Protein AF-A0A151JB30-F1 (afdb_monomer_lite)

Structure (mmCIF, N/CA/C/O backbone):
data_AF-A0A151JB30-F1
#
_entry.id   AF-A0A151JB30-F1
#
loop_
_atom_site.group_PDB
_atom_site.id
_atom_site.type_symbol
_atom_site.label_atom_id
_atom_site.label_alt_id
_atom_site.label_comp_id
_atom_site.label_asym_id
_atom_site.label_entity_id
_atom_site.label_seq_id
_atom_site.pdbx_PDB_ins_code
_atom_site.Cartn_x
_atom_site.Cartn_y
_atom_site.Cartn_z
_atom_site.occupancy
_atom_site.B_iso_or_equiv
_atom_site.auth_seq_id
_atom_site.auth_comp_id
_atom_site.auth_asym_id
_atom_site.auth_atom_id
_atom_site.pdbx_PDB_model_num
ATOM 1 N N . MET A 1 1 ? 7.706 -14.859 -1.452 1.00 80.12 1 MET A N 1
ATOM 2 C CA . MET A 1 1 ? 7.801 -13.878 -0.345 1.00 80.12 1 MET A CA 1
ATOM 3 C C . MET A 1 1 ? 6.397 -13.420 0.014 1.00 80.12 1 MET A C 1
ATOM 5 O 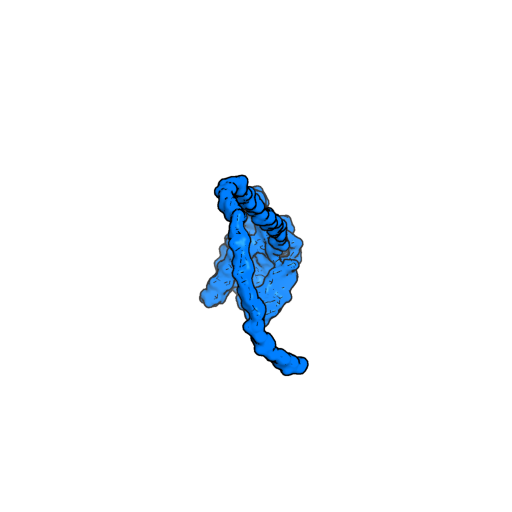O . MET A 1 1 ? 5.517 -13.544 -0.831 1.00 80.12 1 MET A O 1
ATOM 9 N N . GLY A 1 2 ? 6.159 -12.986 1.250 1.00 87.88 2 GLY A N 1
ATOM 10 C CA . GLY A 1 2 ? 4.807 -12.713 1.742 1.00 87.88 2 GLY A CA 1
ATOM 11 C C . GLY A 1 2 ? 4.791 -12.069 3.125 1.00 87.88 2 GLY A C 1
ATOM 12 O O . GLY A 1 2 ? 5.846 -11.711 3.649 1.00 87.88 2 GLY A O 1
ATOM 13 N N . PHE A 1 3 ? 3.601 -11.964 3.707 1.00 91.38 3 PHE A N 1
ATOM 14 C CA . PHE A 1 3 ? 3.345 -11.352 5.008 1.00 91.38 3 PHE A CA 1
ATOM 15 C C . PHE A 1 3 ? 2.872 -12.393 6.020 1.00 91.38 3 PHE A C 1
ATOM 17 O O . PHE A 1 3 ? 2.214 -13.372 5.666 1.00 91.38 3 PHE A O 1
ATOM 24 N N . VAL A 1 4 ? 3.201 -12.170 7.289 1.00 92.00 4 VAL A N 1
ATOM 25 C CA . VAL A 1 4 ? 2.656 -12.935 8.413 1.00 92.00 4 VAL A CA 1
ATOM 26 C C . VAL A 1 4 ? 1.792 -11.984 9.220 1.00 92.00 4 VAL A C 1
ATOM 28 O O . VAL A 1 4 ? 2.267 -10.932 9.641 1.00 92.00 4 VAL A O 1
ATOM 31 N N . LEU A 1 5 ? 0.525 -12.337 9.394 1.00 89.88 5 LEU A N 1
ATOM 32 C CA . LEU A 1 5 ? -0.428 -11.546 10.164 1.00 89.88 5 LEU A CA 1
ATOM 33 C C . LEU A 1 5 ? -0.315 -11.887 11.654 1.00 89.88 5 LEU A C 1
ATOM 35 O O . LEU A 1 5 ? 0.174 -12.958 12.017 1.00 89.88 5 LEU A O 1
ATOM 39 N N . SER A 1 6 ? -0.819 -11.008 12.523 1.00 85.56 6 SER A N 1
ATOM 40 C CA . SER A 1 6 ? -0.842 -11.230 13.980 1.00 85.56 6 SER A CA 1
ATOM 41 C C . SER A 1 6 ? -1.598 -12.501 14.387 1.00 85.56 6 SER A C 1
ATOM 43 O O . SER A 1 6 ? -1.297 -13.103 15.412 1.00 85.56 6 SER A O 1
ATOM 45 N N . THR A 1 7 ? -2.528 -12.962 13.548 1.00 85.00 7 THR A N 1
ATOM 46 C CA . THR A 1 7 ? -3.269 -14.222 13.706 1.00 85.00 7 THR A CA 1
ATOM 47 C C . THR A 1 7 ? -2.432 -15.478 13.438 1.00 85.00 7 THR A C 1
ATOM 49 O O . THR A 1 7 ? -2.922 -16.589 13.616 1.00 85.00 7 THR A O 1
ATOM 52 N N . GLY A 1 8 ? -1.190 -15.335 12.964 1.00 86.50 8 GLY A N 1
ATOM 53 C CA . GLY A 1 8 ? -0.322 -16.441 12.546 1.00 86.50 8 GLY A CA 1
ATOM 54 C C . GLY A 1 8 ? -0.534 -16.899 11.097 1.00 86.50 8 GLY A C 1
ATOM 55 O O . GLY A 1 8 ? 0.225 -17.733 10.599 1.00 86.50 8 GLY A O 1
ATOM 56 N N . ILE A 1 9 ? -1.521 -16.336 10.390 1.00 89.75 9 ILE A N 1
ATOM 57 C CA . ILE A 1 9 ? -1.780 -16.635 8.976 1.00 89.75 9 ILE A CA 1
ATOM 58 C C . ILE A 1 9 ? -0.657 -16.056 8.111 1.00 89.75 9 ILE A C 1
ATOM 60 O O . ILE A 1 9 ? -0.261 -14.899 8.268 1.00 89.75 9 ILE A O 1
ATOM 64 N N . LYS A 1 10 ? -0.165 -16.860 7.163 1.00 91.31 10 LYS A N 1
ATOM 65 C CA . LYS A 1 10 ? 0.820 -16.435 6.163 1.00 91.31 10 LYS A CA 1
ATOM 66 C C . LYS A 1 10 ? 0.128 -16.173 4.833 1.00 91.31 10 LYS A C 1
ATOM 68 O O . LYS A 1 10 ? -0.485 -17.080 4.278 1.00 91.31 10 LYS A O 1
ATOM 73 N N . VAL A 1 11 ? 0.277 -14.961 4.310 1.00 91.38 11 VAL A N 1
ATOM 74 C CA . VAL A 1 11 ? -0.222 -14.567 2.988 1.00 91.38 11 VAL A CA 1
ATOM 75 C C . VAL A 1 11 ? 0.961 -14.448 2.038 1.00 91.38 11 VAL A C 1
ATOM 77 O O . VAL A 1 11 ? 1.964 -13.814 2.362 1.00 91.38 11 VAL A O 1
ATOM 80 N N . LEU A 1 12 ? 0.879 -15.094 0.878 1.00 91.75 12 LEU A N 1
ATOM 81 C CA . LEU A 1 12 ? 1.951 -15.114 -0.114 1.00 91.75 12 LEU A CA 1
ATOM 82 C C . LEU A 1 12 ? 1.654 -14.115 -1.234 1.00 91.75 12 LEU A C 1
ATOM 84 O O . LEU A 1 12 ? 0.558 -14.118 -1.782 1.00 91.75 12 LEU A O 1
ATOM 88 N N . GLY A 1 13 ? 2.658 -13.322 -1.610 1.00 92.75 13 GLY A N 1
ATOM 89 C CA . GLY A 1 13 ? 2.549 -12.349 -2.697 1.00 92.75 13 GLY A CA 1
ATOM 90 C C . GLY A 1 13 ? 1.920 -11.007 -2.293 1.00 92.75 13 GLY A C 1
ATOM 91 O O . GLY A 1 13 ? 1.717 -10.739 -1.103 1.00 92.75 13 GLY A O 1
ATOM 92 N N . PRO A 1 14 ? 1.678 -10.126 -3.280 1.00 95.38 14 PRO A N 1
ATOM 93 C CA . PRO A 1 14 ? 1.028 -8.838 -3.063 1.00 95.38 14 PRO A CA 1
ATOM 94 C C . PRO A 1 14 ? -0.354 -8.997 -2.439 1.00 95.38 14 PRO A C 1
ATOM 96 O O . PRO A 1 14 ? -1.115 -9.898 -2.782 1.00 95.38 14 PRO A O 1
ATOM 99 N N . THR A 1 15 ? -0.649 -8.155 -1.456 1.00 95.56 15 THR A N 1
ATOM 100 C CA . THR A 1 15 ? -1.794 -8.322 -0.559 1.00 95.56 15 THR A CA 1
ATOM 101 C C . THR A 1 15 ? -2.398 -6.966 -0.228 1.00 95.56 15 THR A C 1
ATOM 103 O O . THR A 1 15 ? -1.674 -6.037 0.113 1.00 95.56 15 THR A O 1
ATOM 106 N N . VAL A 1 16 ? -3.724 -6.865 -0.270 1.00 95.94 16 VAL A N 1
ATOM 107 C CA . VAL A 1 16 ? -4.479 -5.756 0.316 1.00 95.94 16 VAL A CA 1
ATOM 108 C C . VAL A 1 16 ? -4.942 -6.160 1.714 1.00 95.94 16 VAL A C 1
ATOM 110 O O . VAL A 1 16 ? -5.640 -7.161 1.882 1.00 95.94 16 VAL A O 1
ATOM 113 N N . LEU A 1 17 ? -4.544 -5.391 2.720 1.00 95.25 17 LEU A N 1
ATOM 114 C CA . LEU A 1 17 ? -4.928 -5.561 4.114 1.00 95.25 17 LEU A CA 1
ATOM 115 C C . LEU A 1 17 ? -6.001 -4.551 4.503 1.00 95.25 17 LEU A C 1
ATOM 117 O O . LEU A 1 17 ? -5.864 -3.347 4.295 1.00 95.25 17 LEU A O 1
ATOM 121 N N . PHE A 1 18 ? -7.043 -5.077 5.124 1.00 94.25 18 PHE A N 1
ATOM 122 C CA . PHE A 1 18 ? -8.097 -4.360 5.819 1.00 94.25 18 PHE A CA 1
ATOM 123 C C . PHE A 1 18 ? -7.969 -4.650 7.320 1.00 94.25 18 PHE A C 1
ATOM 125 O O . PHE A 1 18 ? -7.365 -5.659 7.691 1.00 94.25 18 PHE A O 1
ATOM 132 N N . PRO A 1 19 ? -8.623 -3.871 8.198 1.00 91.81 19 PRO A N 1
ATOM 133 C CA . PRO A 1 19 ? -8.538 -4.080 9.644 1.00 91.81 19 PRO A CA 1
ATOM 134 C C . PRO A 1 19 ? -8.886 -5.497 10.111 1.00 91.81 19 PRO A C 1
ATOM 136 O O . PRO A 1 19 ? -8.354 -5.985 11.103 1.00 91.81 19 PRO A O 1
ATOM 139 N N . ARG A 1 20 ? -9.791 -6.170 9.386 1.00 89.75 20 ARG A N 1
ATOM 140 C CA . ARG A 1 20 ? -10.279 -7.520 9.715 1.00 89.75 20 ARG A CA 1
ATOM 141 C C . ARG A 1 20 ? -10.072 -8.561 8.617 1.00 89.75 20 ARG A C 1
ATOM 143 O O . ARG A 1 20 ? -10.397 -9.724 8.828 1.00 89.75 20 ARG A O 1
ATOM 150 N N . HIS A 1 21 ? -9.575 -8.166 7.447 1.00 90.25 21 HIS A N 1
ATOM 151 C CA . HIS A 1 21 ? -9.525 -9.042 6.275 1.00 90.25 21 HIS A CA 1
ATOM 152 C C . HIS A 1 21 ? -8.221 -8.845 5.508 1.00 90.25 21 HIS A C 1
ATOM 154 O O . HIS A 1 21 ? -7.646 -7.763 5.513 1.00 90.25 21 HIS A O 1
ATOM 160 N N . ALA A 1 22 ? -7.784 -9.878 4.800 1.00 92.50 22 ALA A N 1
ATOM 161 C CA . ALA A 1 22 ? -6.672 -9.804 3.863 1.00 92.50 22 ALA A CA 1
ATOM 162 C C . ALA A 1 22 ? -7.123 -10.383 2.522 1.00 92.50 22 ALA A C 1
ATOM 164 O O . ALA A 1 22 ? -7.806 -11.407 2.489 1.00 92.50 22 ALA A O 1
ATOM 165 N N . MET A 1 23 ? -6.751 -9.730 1.427 1.00 92.38 23 MET A N 1
ATOM 166 C CA . MET A 1 23 ? -7.074 -10.150 0.065 1.00 92.38 23 MET A CA 1
ATOM 167 C C . MET A 1 23 ? -5.807 -10.192 -0.777 1.00 92.38 23 MET A C 1
ATOM 169 O O . MET A 1 23 ? -4.958 -9.310 -0.671 1.00 92.38 23 MET A O 1
ATOM 173 N N . CYS A 1 24 ? -5.678 -11.195 -1.641 1.00 93.00 24 CYS A N 1
ATOM 174 C CA . CYS A 1 24 ? -4.588 -11.227 -2.611 1.00 93.00 24 CYS A CA 1
ATOM 175 C C . CYS A 1 24 ? -4.760 -10.088 -3.620 1.00 93.00 24 CYS A C 1
ATOM 177 O O . CYS A 1 24 ? -5.854 -9.872 -4.144 1.00 93.00 24 CYS A O 1
ATOM 179 N N . TRP A 1 25 ? -3.675 -9.379 -3.912 1.00 94.88 25 TRP A N 1
ATOM 180 C CA . TRP A 1 25 ? -3.663 -8.311 -4.900 1.00 94.88 25 TRP A CA 1
ATOM 181 C C . TRP A 1 25 ? -3.057 -8.824 -6.203 1.00 94.88 25 TRP A C 1
ATOM 183 O O . TRP A 1 25 ? -1.931 -9.319 -6.215 1.00 94.88 25 TRP A O 1
ATOM 193 N N . ASN A 1 26 ? -3.804 -8.728 -7.303 1.00 91.75 26 ASN A N 1
ATOM 194 C CA . ASN A 1 26 ? -3.410 -9.302 -8.590 1.00 91.75 26 ASN A CA 1
ATOM 195 C C . ASN A 1 26 ? -2.400 -8.423 -9.350 1.00 91.75 26 ASN A C 1
ATOM 197 O O . ASN A 1 26 ? -2.708 -7.874 -10.407 1.00 91.75 26 ASN A O 1
ATOM 201 N N . ILE A 1 27 ? -1.200 -8.273 -8.793 1.00 91.81 27 ILE A N 1
ATOM 202 C CA . ILE A 1 27 ? -0.048 -7.622 -9.426 1.00 91.81 27 ILE A CA 1
ATOM 203 C C . ILE A 1 27 ? 1.229 -8.405 -9.103 1.00 91.81 27 ILE A C 1
ATOM 205 O O . ILE A 1 27 ? 1.277 -9.133 -8.116 1.00 91.81 27 ILE A O 1
ATOM 209 N N . GLU A 1 28 ? 2.279 -8.250 -9.910 1.00 87.75 28 GLU A N 1
ATOM 210 C CA . GLU A 1 28 ? 3.568 -8.915 -9.661 1.00 87.75 28 GLU A CA 1
ATOM 211 C C . GLU A 1 28 ? 4.557 -8.024 -8.889 1.00 87.75 28 GLU A C 1
ATOM 213 O O . GLU A 1 28 ? 5.313 -8.494 -8.041 1.00 87.75 28 GLU A O 1
ATOM 218 N N . SER A 1 29 ? 4.562 -6.720 -9.174 1.00 88.69 29 SER A N 1
ATOM 219 C CA . SER A 1 29 ? 5.475 -5.737 -8.577 1.00 88.69 29 SER A CA 1
ATOM 220 C C . SER A 1 29 ? 4.882 -4.335 -8.639 1.00 88.69 29 SER A C 1
ATOM 222 O O . SER A 1 29 ? 3.901 -4.119 -9.354 1.00 88.69 29 SER A O 1
ATOM 224 N N . GLY A 1 30 ? 5.509 -3.368 -7.959 1.00 86.69 30 GLY A N 1
ATOM 225 C CA . GLY A 1 30 ? 5.079 -1.969 -7.998 1.00 86.69 30 GLY A CA 1
ATOM 226 C C . GLY A 1 30 ? 4.890 -1.452 -9.421 1.00 86.69 30 GLY A C 1
ATOM 227 O O . GLY A 1 30 ? 3.859 -0.866 -9.691 1.00 86.69 30 GLY A O 1
ATOM 228 N N . LYS A 1 31 ? 5.756 -1.811 -10.382 1.00 89.25 31 LYS A N 1
ATOM 229 C CA . LYS A 1 31 ? 5.623 -1.413 -11.807 1.00 89.25 31 LYS A CA 1
ATOM 230 C C . LYS A 1 31 ? 4.274 -1.740 -12.456 1.00 89.25 31 LYS A C 1
ATOM 232 O O . LYS A 1 31 ? 3.932 -1.128 -13.460 1.00 89.25 31 LYS A O 1
ATOM 237 N N . HIS A 1 32 ? 3.553 -2.723 -11.924 1.00 88.75 32 HIS A N 1
ATOM 238 C CA . HIS A 1 32 ? 2.290 -3.210 -12.478 1.00 88.75 32 HIS A CA 1
ATOM 239 C C . HIS A 1 32 ? 1.073 -2.512 -11.863 1.00 88.75 32 HIS A C 1
ATOM 241 O O . HIS A 1 32 ? -0.058 -2.837 -12.222 1.00 88.75 32 HIS A O 1
ATOM 247 N N . ILE A 1 33 ? 1.285 -1.553 -10.955 1.00 91.50 33 ILE A N 1
ATOM 248 C CA . ILE A 1 33 ? 0.202 -0.733 -10.426 1.00 91.50 33 ILE A CA 1
ATOM 249 C C . ILE A 1 33 ? -0.323 0.170 -11.544 1.00 91.50 33 ILE A C 1
ATOM 251 O O . ILE A 1 33 ? 0.398 0.995 -12.104 1.00 91.50 33 ILE A O 1
ATOM 255 N N . ASN A 1 34 ? -1.602 0.000 -11.847 1.00 89.88 34 ASN A N 1
ATOM 256 C CA . ASN A 1 34 ? -2.376 0.785 -12.799 1.00 89.88 34 ASN A CA 1
ATOM 257 C C . ASN A 1 34 ? -3.795 1.026 -12.257 1.00 89.88 34 ASN A C 1
ATOM 259 O O . ASN A 1 34 ? -4.175 0.501 -11.208 1.00 89.88 34 ASN A O 1
ATOM 263 N N . GLU A 1 35 ? -4.601 1.788 -12.989 1.00 88.25 35 GLU A N 1
ATOM 264 C CA . GLU A 1 35 ? -5.977 2.117 -12.598 1.00 88.25 35 GLU A CA 1
ATOM 265 C C . GLU A 1 35 ? -6.845 0.871 -12.348 1.00 88.25 35 GLU A C 1
ATOM 267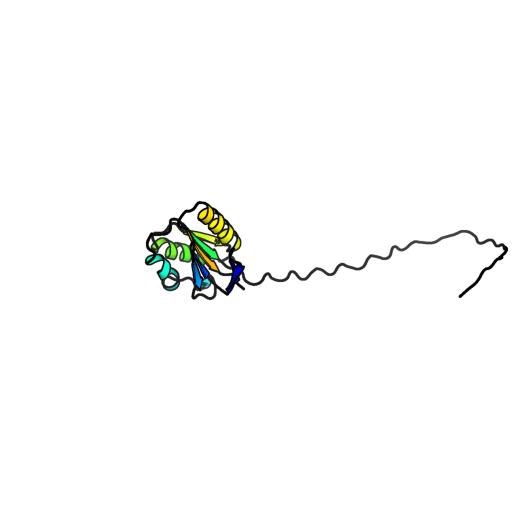 O O . GLU A 1 35 ? -7.558 0.807 -11.349 1.00 88.25 35 GLU A O 1
ATOM 272 N N . ALA A 1 36 ? -6.704 -0.179 -13.165 1.00 89.94 36 ALA A N 1
ATOM 273 C CA . ALA A 1 36 ? -7.435 -1.431 -12.972 1.00 89.94 36 ALA A CA 1
ATOM 274 C C . ALA A 1 36 ? -7.039 -2.142 -11.667 1.00 89.94 36 ALA A C 1
ATOM 276 O O . ALA A 1 36 ? -7.906 -2.631 -10.944 1.00 89.94 36 ALA A O 1
ATOM 277 N N . SER A 1 37 ? -5.751 -2.147 -11.313 1.00 91.75 37 SER A N 1
ATOM 278 C CA . SER A 1 37 ? -5.267 -2.720 -10.049 1.00 91.75 37 SER A CA 1
ATOM 279 C C . SER A 1 37 ? -5.745 -1.943 -8.816 1.00 91.75 37 SER A C 1
ATOM 281 O O . SER A 1 37 ? -5.832 -2.519 -7.732 1.00 91.75 37 SER A O 1
ATOM 283 N N . LEU A 1 38 ? -6.065 -0.655 -8.985 1.00 91.75 38 LEU A N 1
ATOM 284 C CA . LEU A 1 38 ? -6.555 0.237 -7.934 1.00 91.75 38 LEU A CA 1
ATOM 285 C C . LEU A 1 38 ? -8.089 0.320 -7.886 1.00 91.75 38 LEU A C 1
ATOM 287 O O . LEU A 1 38 ? -8.638 0.878 -6.938 1.00 91.75 38 LEU A O 1
ATOM 291 N N . SER A 1 39 ? -8.787 -0.260 -8.867 1.00 91.44 39 SER A N 1
ATOM 292 C CA . SER A 1 39 ? -10.251 -0.210 -8.975 1.00 91.44 39 SER A CA 1
ATOM 293 C C . SER A 1 39 ? -10.970 -0.712 -7.719 1.00 91.44 39 SER A C 1
ATOM 295 O O . SER A 1 39 ? -12.006 -0.160 -7.357 1.00 91.44 39 SER A O 1
ATOM 297 N N . LEU A 1 40 ? -10.386 -1.672 -6.989 1.00 91.56 40 LEU A N 1
ATOM 298 C CA . LEU A 1 40 ? -10.915 -2.141 -5.705 1.00 91.56 40 LEU A CA 1
ATOM 299 C C . LEU A 1 40 ? -11.161 -0.984 -4.727 1.00 91.56 40 LEU A C 1
ATOM 301 O O . LEU A 1 40 ? -12.173 -0.983 -4.039 1.00 91.56 40 LEU A O 1
ATOM 305 N N . PHE A 1 41 ? -10.269 0.008 -4.679 1.00 92.38 41 PHE A N 1
ATOM 306 C CA . PHE A 1 41 ? -10.373 1.126 -3.740 1.00 92.38 41 PHE A CA 1
ATOM 307 C C . PHE A 1 41 ? -11.494 2.105 -4.105 1.00 92.38 41 PHE A C 1
ATOM 309 O O . PHE A 1 41 ? -12.002 2.784 -3.220 1.00 92.38 41 PHE A O 1
ATOM 316 N N . THR A 1 42 ? -11.923 2.140 -5.371 1.00 89.81 42 THR A N 1
ATOM 317 C CA . THR A 1 42 ? -13.012 3.022 -5.834 1.00 89.81 42 THR A CA 1
ATOM 318 C C . THR A 1 42 ? -14.397 2.574 -5.369 1.00 89.81 42 THR A C 1
ATOM 320 O O . THR A 1 42 ? -15.319 3.382 -5.342 1.00 89.81 42 THR A O 1
ATOM 323 N N . VAL A 1 43 ? -14.544 1.299 -4.992 1.00 90.81 43 VAL A N 1
ATOM 324 C CA . VAL A 1 43 ? -15.827 0.691 -4.600 1.00 90.81 43 VAL A CA 1
ATOM 325 C C . VAL A 1 43 ? -15.929 0.412 -3.097 1.00 90.81 43 VAL A C 1
ATOM 327 O O . VAL A 1 43 ? -16.897 -0.202 -2.652 1.00 90.81 43 VAL A O 1
ATOM 330 N N . LEU A 1 44 ? -14.926 0.810 -2.307 1.00 90.06 44 LEU A N 1
ATOM 331 C CA . LEU A 1 44 ? -14.928 0.587 -0.862 1.00 90.06 44 LEU A CA 1
ATOM 332 C C . LEU A 1 44 ? -15.907 1.532 -0.162 1.00 90.06 44 LEU A C 1
ATOM 334 O O . LEU A 1 44 ? -15.730 2.747 -0.195 1.00 90.06 44 LEU A O 1
ATOM 338 N N . GLU A 1 45 ? -16.872 0.945 0.545 1.00 88.50 45 GLU A N 1
ATOM 339 C CA . GLU A 1 45 ? -17.781 1.648 1.449 1.00 88.50 45 GLU A CA 1
ATOM 340 C C . GLU A 1 45 ? -17.735 1.009 2.852 1.00 88.50 45 GLU A C 1
ATOM 342 O O . GLU A 1 45 ? -17.931 -0.207 2.974 1.00 88.50 45 GLU A O 1
ATOM 347 N N . PRO A 1 46 ? -17.466 1.783 3.925 1.00 91.31 46 PRO A N 1
ATOM 348 C CA . PRO A 1 46 ? -17.141 3.217 3.921 1.00 91.31 46 PRO A CA 1
ATOM 349 C C . PRO A 1 46 ? -15.799 3.512 3.230 1.00 91.31 46 PRO A C 1
ATOM 351 O O . PRO A 1 46 ? -14.940 2.636 3.163 1.00 91.31 46 PRO A O 1
ATOM 354 N N . LYS A 1 47 ? -15.580 4.746 2.755 1.00 92.81 47 LYS A N 1
ATOM 355 C CA . LYS A 1 47 ? -14.266 5.152 2.222 1.00 92.81 47 LYS A CA 1
ATOM 356 C C . LYS A 1 47 ? -13.178 5.071 3.309 1.00 92.81 47 LYS A C 1
ATOM 358 O O . LYS A 1 47 ? -13.390 5.567 4.421 1.00 92.81 47 LYS A O 1
ATOM 363 N N . PRO A 1 48 ? -12.001 4.482 3.025 1.00 94.38 48 PRO A N 1
ATOM 364 C CA . PRO A 1 48 ? -10.891 4.457 3.972 1.00 94.38 48 PRO A CA 1
ATOM 365 C C . PRO A 1 48 ? -10.377 5.861 4.278 1.00 94.38 48 PRO A C 1
ATOM 367 O O . PRO A 1 48 ? -10.198 6.688 3.389 1.00 94.38 48 PRO A O 1
ATOM 370 N N . SER A 1 49 ? -10.093 6.111 5.556 1.00 93.44 49 SER A N 1
ATOM 371 C CA . SER A 1 49 ? -9.515 7.385 6.001 1.00 93.44 49 SER A CA 1
ATOM 372 C C . SER A 1 49 ? -8.049 7.542 5.587 1.00 93.44 49 SER A C 1
ATOM 374 O O . SER A 1 49 ? -7.533 8.658 5.555 1.00 93.44 49 SER A O 1
ATOM 376 N N . LEU A 1 50 ? -7.385 6.418 5.304 1.00 95.75 50 LEU A N 1
ATOM 377 C CA . LEU A 1 50 ? -6.013 6.344 4.828 1.00 95.75 50 LEU A CA 1
ATOM 378 C C . LEU A 1 50 ? -5.828 5.071 3.986 1.00 95.75 50 LEU A C 1
ATOM 380 O O . LEU A 1 50 ? -6.158 3.972 4.441 1.00 95.75 50 LEU A O 1
ATOM 384 N N . LEU A 1 51 ? -5.272 5.221 2.786 1.00 96.88 51 LEU A N 1
ATOM 385 C CA . LEU A 1 51 ? -4.789 4.136 1.934 1.00 96.88 51 LEU A CA 1
ATOM 386 C C . LEU A 1 51 ? -3.261 4.147 1.912 1.00 96.88 51 LEU A C 1
ATOM 388 O O . LEU A 1 51 ? -2.640 5.115 1.496 1.00 96.88 51 LEU A O 1
ATOM 392 N N . ILE A 1 52 ? -2.630 3.057 2.317 1.00 97.75 52 ILE A N 1
ATOM 393 C CA . ILE A 1 52 ? -1.172 2.947 2.325 1.00 97.75 52 ILE A CA 1
ATOM 394 C C . ILE A 1 52 ? -0.752 2.040 1.175 1.00 97.75 52 ILE A C 1
ATOM 396 O O . ILE A 1 52 ? -1.185 0.895 1.103 1.00 97.75 52 ILE A O 1
ATOM 400 N N . ILE A 1 53 ? 0.112 2.516 0.288 1.00 96.88 53 ILE A N 1
ATOM 401 C CA . ILE A 1 53 ? 0.687 1.726 -0.801 1.00 96.88 53 ILE A CA 1
ATOM 402 C C . ILE A 1 53 ? 2.134 1.408 -0.431 1.00 96.88 53 ILE A C 1
ATOM 404 O O . ILE A 1 53 ? 3.015 2.267 -0.481 1.00 96.88 53 ILE A O 1
ATOM 408 N N . GLY A 1 54 ? 2.357 0.159 -0.026 1.00 96.50 54 GLY A N 1
ATOM 409 C CA . GLY A 1 54 ? 3.650 -0.384 0.366 1.00 96.50 54 GLY A CA 1
ATOM 410 C C . GLY A 1 54 ? 4.395 -0.967 -0.827 1.00 96.50 54 GLY A C 1
ATOM 411 O O . GLY A 1 54 ? 4.058 -2.053 -1.297 1.00 96.50 54 GLY A O 1
ATOM 412 N N . LEU A 1 55 ? 5.428 -0.269 -1.288 1.00 95.44 55 LEU A N 1
ATOM 413 C CA . LEU A 1 55 ? 6.218 -0.670 -2.453 1.00 95.44 55 LEU A CA 1
ATOM 414 C C . LEU A 1 55 ? 7.324 -1.674 -2.103 1.00 95.44 55 LEU A C 1
ATOM 416 O O . LEU A 1 55 ? 7.937 -1.607 -1.033 1.00 95.44 55 LEU A O 1
ATOM 420 N N . ASP A 1 56 ? 7.604 -2.580 -3.041 1.00 93.50 56 ASP A N 1
ATOM 421 C CA . ASP A 1 56 ? 8.615 -3.636 -2.914 1.00 93.50 56 ASP A CA 1
ATOM 422 C C . ASP A 1 56 ? 10.058 -3.137 -3.030 1.00 93.50 56 ASP A C 1
ATOM 424 O O . ASP A 1 56 ? 10.978 -3.807 -2.559 1.00 93.50 56 ASP A O 1
ATOM 428 N N . ASP A 1 57 ? 10.259 -1.992 -3.679 1.00 91.12 57 ASP A N 1
ATOM 429 C CA . ASP A 1 57 ? 11.566 -1.444 -4.030 1.00 91.12 57 ASP A CA 1
ATOM 430 C C . ASP A 1 57 ? 11.484 0.082 -4.181 1.00 91.12 57 ASP A C 1
ATOM 432 O O . ASP A 1 57 ? 10.402 0.675 -4.112 1.00 91.12 57 ASP A O 1
ATOM 436 N N . GLN A 1 58 ? 12.631 0.714 -4.411 1.00 89.44 58 GLN A N 1
ATOM 437 C CA . GLN A 1 58 ? 12.699 2.115 -4.803 1.00 89.44 58 GLN A CA 1
ATOM 438 C C . GLN A 1 58 ? 12.461 2.258 -6.307 1.00 89.44 58 GLN A C 1
ATOM 440 O O . GLN A 1 58 ? 13.030 1.528 -7.122 1.00 89.44 58 GLN A O 1
ATOM 445 N N . TYR A 1 59 ? 11.635 3.231 -6.671 1.00 90.62 59 TYR A N 1
ATOM 446 C CA . TYR A 1 59 ? 11.296 3.540 -8.055 1.00 90.62 59 TYR A CA 1
ATOM 447 C C . TYR A 1 59 ? 11.798 4.927 -8.445 1.00 90.62 59 TYR A C 1
ATOM 449 O O . TYR A 1 59 ? 12.062 5.769 -7.586 1.00 90.62 59 TYR A O 1
ATOM 457 N N . ASP A 1 60 ? 11.925 5.166 -9.749 1.00 93.31 60 ASP A N 1
ATOM 458 C CA . ASP A 1 60 ? 12.322 6.475 -10.253 1.00 93.31 60 ASP A CA 1
ATOM 459 C C . ASP A 1 60 ? 11.241 7.545 -10.015 1.00 93.31 60 ASP A C 1
ATOM 461 O O . ASP A 1 60 ? 10.068 7.273 -9.736 1.00 93.31 60 ASP A O 1
ATOM 465 N N . PHE A 1 61 ? 11.664 8.804 -10.111 1.00 93.19 61 PHE A N 1
ATOM 466 C CA . PHE A 1 61 ? 10.797 9.948 -9.852 1.00 93.19 61 PHE A CA 1
ATOM 467 C C . PHE A 1 61 ? 9.623 10.038 -10.839 1.00 93.19 61 PHE A C 1
ATOM 469 O O . PHE A 1 61 ? 8.512 10.393 -10.443 1.00 93.19 61 PHE A O 1
ATOM 476 N N . ALA A 1 62 ? 9.849 9.703 -12.112 1.00 93.31 62 ALA A N 1
ATOM 477 C CA . ALA A 1 62 ? 8.821 9.768 -13.148 1.00 93.31 62 ALA A CA 1
ATOM 478 C C . ALA A 1 62 ? 7.688 8.769 -12.868 1.00 93.31 62 ALA A C 1
ATOM 480 O O . ALA A 1 62 ? 6.510 9.133 -12.892 1.00 93.31 62 ALA A O 1
ATOM 481 N N . TYR A 1 63 ? 8.047 7.538 -12.511 1.00 92.69 63 TYR A N 1
ATOM 482 C CA . TYR A 1 63 ? 7.118 6.495 -12.119 1.00 92.69 63 TYR A CA 1
ATOM 483 C C . TYR A 1 63 ? 6.362 6.882 -10.843 1.00 92.69 63 TYR A C 1
ATOM 485 O O . TYR A 1 63 ? 5.133 6.835 -10.820 1.00 92.69 63 TYR A O 1
ATOM 493 N N . MET A 1 64 ? 7.062 7.363 -9.811 1.00 93.81 64 MET A N 1
ATOM 494 C CA . MET A 1 64 ? 6.433 7.840 -8.570 1.00 93.81 64 MET A CA 1
ATOM 495 C C . MET A 1 64 ? 5.430 8.973 -8.798 1.00 93.81 64 MET A C 1
ATOM 497 O O . MET A 1 64 ? 4.379 8.995 -8.153 1.00 93.81 64 MET A O 1
ATOM 501 N N . LYS A 1 65 ? 5.712 9.882 -9.735 1.00 93.88 65 LYS A N 1
ATOM 502 C CA . LYS A 1 65 ? 4.771 10.933 -10.132 1.00 93.88 65 LYS A CA 1
ATOM 503 C C . LYS A 1 65 ? 3.518 10.342 -10.786 1.00 93.88 65 LYS A C 1
ATOM 505 O O . LYS A 1 65 ? 2.416 10.636 -10.334 1.00 93.88 65 LYS A O 1
ATOM 510 N N . SER A 1 66 ? 3.685 9.460 -11.773 1.00 92.50 66 SER A N 1
ATOM 511 C CA . SER A 1 66 ? 2.553 8.816 -12.459 1.00 92.50 66 SER A CA 1
ATOM 512 C C . SER A 1 66 ? 1.681 7.979 -11.514 1.00 92.50 66 SER A C 1
ATOM 514 O O . SER A 1 66 ? 0.453 7.994 -11.611 1.00 92.50 66 SER A O 1
ATOM 516 N N . LEU A 1 67 ? 2.301 7.306 -10.539 1.00 93.38 67 LEU A N 1
ATOM 517 C CA . LEU A 1 67 ? 1.587 6.548 -9.521 1.00 93.38 67 LEU A CA 1
ATOM 518 C C . LEU A 1 67 ? 0.761 7.475 -8.622 1.00 93.38 67 LEU A C 1
ATOM 520 O O . LEU A 1 67 ? -0.406 7.184 -8.374 1.00 93.38 67 LEU A O 1
ATOM 524 N N . ARG A 1 68 ? 1.322 8.608 -8.170 1.00 93.31 68 ARG A N 1
ATOM 525 C CA . ARG A 1 68 ? 0.559 9.603 -7.393 1.00 93.31 68 ARG A CA 1
ATOM 526 C C . ARG A 1 68 ? -0.632 10.138 -8.170 1.00 93.31 68 ARG A C 1
ATOM 528 O O . ARG A 1 68 ? -1.710 10.222 -7.597 1.00 93.31 68 ARG A O 1
ATOM 535 N N . GLU A 1 69 ? -0.460 10.452 -9.450 1.00 92.75 69 GLU A N 1
ATOM 536 C CA . GLU A 1 69 ? -1.556 10.921 -10.307 1.00 92.75 69 GLU A CA 1
ATOM 537 C C . GLU A 1 69 ? -2.674 9.873 -10.421 1.00 92.75 69 GLU A C 1
ATOM 539 O O . GLU A 1 69 ? -3.850 10.218 -10.336 1.00 92.75 69 GLU A O 1
ATOM 544 N N . CYS A 1 70 ? -2.334 8.584 -10.546 1.00 91.31 70 CYS A N 1
ATOM 545 C CA . CYS A 1 70 ? -3.328 7.505 -10.552 1.00 91.31 70 CYS A CA 1
ATOM 546 C C . CYS A 1 70 ? -4.065 7.392 -9.213 1.00 91.31 70 CYS A C 1
ATOM 548 O O . CYS A 1 70 ? -5.282 7.239 -9.184 1.00 91.31 70 CYS A O 1
ATOM 550 N N . VAL A 1 71 ? -3.332 7.478 -8.105 1.00 92.38 71 VAL A N 1
ATOM 551 C CA . VAL A 1 71 ? -3.873 7.317 -6.751 1.00 92.38 71 VAL A CA 1
ATOM 552 C C . VAL A 1 71 ? -4.738 8.511 -6.339 1.00 92.38 71 VAL A C 1
ATOM 554 O O . VAL A 1 71 ? -5.757 8.323 -5.684 1.00 92.38 71 VAL A O 1
ATOM 557 N N . GLN A 1 72 ? -4.399 9.726 -6.774 1.00 91.00 72 GLN A N 1
ATOM 558 C CA . GLN A 1 72 ? -5.197 10.933 -6.521 1.00 91.00 72 GLN A CA 1
ATOM 559 C C . GLN A 1 72 ? -6.623 10.836 -7.082 1.00 91.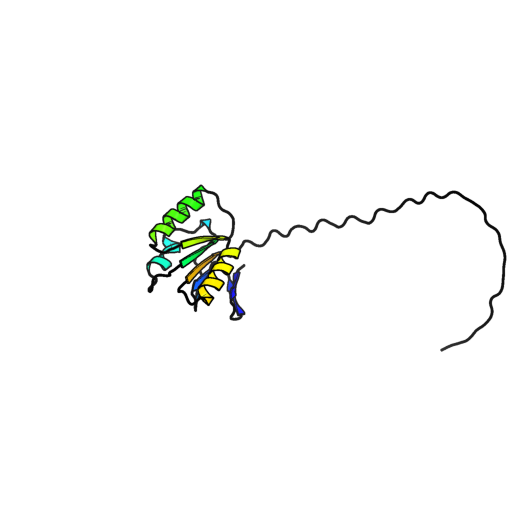00 72 GLN A C 1
ATOM 561 O O . GLN A 1 72 ? -7.541 11.414 -6.507 1.00 91.00 72 GLN A O 1
ATOM 566 N N . LYS A 1 73 ? -6.836 10.067 -8.157 1.00 91.25 73 LYS A N 1
ATOM 567 C CA . LYS A 1 73 ? -8.172 9.839 -8.735 1.00 91.25 73 LYS A CA 1
ATOM 568 C C . LYS A 1 73 ? -9.099 9.022 -7.832 1.00 91.25 73 LYS A C 1
ATOM 570 O O . LYS A 1 73 ? -10.302 9.021 -8.062 1.00 91.25 73 LYS A O 1
ATOM 575 N N . LEU A 1 74 ? -8.560 8.321 -6.832 1.00 88.88 74 LEU A N 1
ATOM 576 C CA . LEU A 1 74 ? -9.340 7.474 -5.927 1.00 88.88 74 LEU A CA 1
ATOM 577 C C . LEU A 1 74 ? -10.140 8.276 -4.890 1.00 88.88 74 LEU A C 1
ATOM 579 O O . LEU A 1 74 ? -10.971 7.683 -4.211 1.00 88.88 74 LEU A O 1
ATOM 583 N N . ASP A 1 75 ? -9.894 9.588 -4.754 1.00 89.88 75 ASP A N 1
ATOM 584 C CA . ASP A 1 75 ? -10.533 10.450 -3.742 1.00 89.88 75 ASP A CA 1
ATOM 585 C C . ASP A 1 75 ? -10.371 9.904 -2.305 1.00 89.88 75 ASP A C 1
ATOM 587 O O . ASP A 1 75 ? -11.272 9.937 -1.468 1.00 89.88 75 ASP A O 1
ATOM 591 N N . ILE A 1 76 ? -9.193 9.337 -2.034 1.00 93.06 76 ILE A N 1
ATOM 592 C CA . ILE A 1 76 ? -8.797 8.759 -0.750 1.00 93.06 76 ILE A CA 1
ATOM 593 C C . ILE A 1 76 ? -7.450 9.365 -0.364 1.00 93.06 76 ILE A C 1
ATOM 595 O O . ILE A 1 76 ? -6.552 9.485 -1.200 1.00 93.06 76 ILE A O 1
ATOM 599 N N . ASN A 1 77 ? -7.282 9.714 0.914 1.00 94.19 77 ASN A N 1
ATOM 600 C CA . ASN A 1 77 ? -5.979 10.131 1.421 1.00 94.19 77 ASN A CA 1
ATOM 601 C C . ASN A 1 77 ? -5.011 8.946 1.353 1.00 94.19 77 ASN A C 1
ATOM 603 O O . ASN A 1 77 ? -5.241 7.932 2.013 1.00 94.19 77 ASN A O 1
ATOM 607 N N . ALA A 1 78 ? -3.962 9.054 0.541 1.00 95.25 78 ALA A N 1
ATOM 608 C CA . ALA A 1 78 ? -3.098 7.930 0.238 1.00 95.25 78 ALA A CA 1
ATOM 609 C C . ALA A 1 78 ? -1.610 8.242 0.409 1.00 95.25 78 ALA A C 1
ATOM 611 O O . ALA A 1 78 ? -1.110 9.259 -0.069 1.00 95.25 78 ALA A O 1
ATOM 612 N N . GLU A 1 79 ? -0.895 7.302 1.022 1.00 96.12 79 GLU A N 1
ATOM 613 C CA . GLU A 1 79 ? 0.536 7.382 1.302 1.00 96.12 79 GLU A CA 1
ATOM 614 C C . GLU A 1 79 ? 1.296 6.288 0.556 1.00 96.12 79 GLU A C 1
ATOM 616 O O . GLU A 1 79 ? 1.028 5.100 0.723 1.00 96.12 79 GLU A O 1
ATOM 621 N N . ILE A 1 80 ? 2.272 6.686 -0.261 1.00 96.00 80 ILE A N 1
ATOM 622 C CA . ILE A 1 80 ? 3.126 5.768 -1.024 1.00 96.00 80 ILE A CA 1
ATOM 623 C C . ILE A 1 80 ? 4.491 5.723 -0.347 1.00 96.00 80 ILE A C 1
ATOM 625 O O . ILE A 1 80 ? 5.243 6.700 -0.392 1.00 96.00 80 ILE A O 1
ATOM 629 N N . ILE A 1 81 ? 4.807 4.588 0.271 1.00 96.06 81 ILE A N 1
ATOM 630 C CA . ILE A 1 81 ? 6.000 4.406 1.104 1.00 96.06 81 ILE A CA 1
ATOM 631 C C . ILE A 1 81 ? 6.589 2.995 0.927 1.00 96.06 81 ILE A C 1
ATOM 633 O O . ILE A 1 81 ? 5.914 2.093 0.426 1.00 96.06 81 ILE A O 1
ATOM 637 N N . PRO A 1 82 ? 7.850 2.755 1.330 1.00 95.25 82 PRO A N 1
ATOM 638 C CA . PRO A 1 82 ? 8.417 1.409 1.333 1.00 95.25 82 PRO A CA 1
ATOM 639 C C . PRO A 1 82 ? 7.580 0.439 2.174 1.00 95.25 82 PRO A C 1
ATOM 641 O O . PRO A 1 82 ? 7.098 0.811 3.246 1.00 95.25 82 PRO A O 1
ATOM 644 N N . VAL A 1 83 ? 7.461 -0.821 1.740 1.00 95.44 83 VAL A N 1
ATOM 645 C CA . VAL A 1 83 ? 6.599 -1.823 2.399 1.00 95.44 83 VAL A CA 1
ATOM 646 C C . VAL A 1 83 ? 6.884 -1.995 3.896 1.00 95.44 83 VAL A C 1
ATOM 648 O O . VAL A 1 83 ? 5.955 -2.176 4.675 1.00 95.44 83 VAL A O 1
ATOM 651 N N . HIS A 1 84 ? 8.142 -1.872 4.336 1.00 92.56 84 HIS A N 1
ATOM 652 C CA . HIS A 1 84 ? 8.479 -1.974 5.760 1.00 92.56 84 HIS A CA 1
ATOM 653 C C . HIS A 1 84 ? 7.836 -0.851 6.589 1.00 92.56 84 HIS A C 1
ATOM 655 O O . HIS A 1 84 ? 7.313 -1.107 7.669 1.00 92.56 84 HIS A O 1
ATOM 661 N N . ASN A 1 85 ? 7.836 0.379 6.066 1.00 95.69 85 ASN A N 1
ATOM 662 C CA . ASN A 1 85 ? 7.196 1.522 6.709 1.00 95.69 85 ASN A CA 1
ATOM 663 C C . ASN A 1 85 ? 5.679 1.401 6.607 1.00 95.69 85 ASN A C 1
ATOM 665 O O . ASN A 1 85 ? 4.982 1.712 7.567 1.00 95.69 85 ASN A O 1
ATOM 669 N N . ALA A 1 86 ? 5.176 0.900 5.475 1.00 97.19 86 ALA A N 1
ATOM 670 C CA . ALA A 1 86 ? 3.752 0.667 5.279 1.00 97.19 86 ALA A CA 1
ATOM 671 C C . ALA A 1 86 ? 3.166 -0.263 6.343 1.00 97.19 86 ALA A C 1
ATOM 673 O O . ALA A 1 86 ? 2.130 0.060 6.916 1.00 97.19 86 ALA A O 1
ATOM 674 N N . CYS A 1 87 ? 3.853 -1.364 6.666 1.00 95.06 87 CYS A N 1
ATOM 675 C CA . CYS A 1 87 ? 3.440 -2.263 7.743 1.00 95.06 87 CYS A CA 1
ATOM 676 C C . CYS A 1 87 ? 3.354 -1.539 9.096 1.00 95.06 87 CYS A C 1
ATOM 678 O O . CYS A 1 87 ? 2.376 -1.708 9.817 1.00 95.06 87 CYS A O 1
ATOM 680 N N . THR A 1 88 ? 4.348 -0.711 9.431 1.00 95.69 88 THR A N 1
ATOM 681 C CA . THR A 1 88 ? 4.366 0.045 10.693 1.00 95.69 88 THR A CA 1
ATOM 682 C C . THR A 1 88 ? 3.207 1.033 10.780 1.00 95.69 88 THR A C 1
ATOM 684 O O . THR A 1 88 ? 2.496 1.052 11.781 1.00 95.69 88 THR A O 1
ATOM 687 N N . VAL A 1 89 ? 2.993 1.831 9.729 1.00 96.88 89 VAL A N 1
ATOM 688 C CA . VAL A 1 89 ? 1.911 2.827 9.693 1.00 96.88 89 VAL A CA 1
ATOM 689 C C . VAL A 1 89 ? 0.550 2.136 9.732 1.00 96.88 89 VAL A C 1
ATOM 691 O O . VAL A 1 89 ? -0.316 2.553 10.495 1.00 96.88 89 VAL A O 1
ATOM 694 N N . PHE A 1 90 ? 0.370 1.054 8.968 1.00 96.56 90 PHE A N 1
ATOM 695 C CA . PHE A 1 90 ? -0.867 0.278 8.988 1.00 96.56 90 PHE A CA 1
ATOM 696 C C . PHE A 1 90 ? -1.170 -0.243 10.391 1.00 96.56 90 PHE A C 1
ATOM 698 O O . PHE A 1 90 ? -2.269 -0.015 10.881 1.00 96.56 90 PHE A O 1
ATOM 705 N N . ASN A 1 91 ? -0.201 -0.884 11.052 1.00 95.06 91 ASN A N 1
ATOM 706 C CA . ASN A 1 91 ? -0.399 -1.426 12.395 1.00 95.06 91 ASN A CA 1
ATOM 707 C C . ASN A 1 91 ? -0.807 -0.332 13.387 1.00 95.06 91 ASN A C 1
ATOM 709 O O . ASN A 1 91 ? -1.791 -0.505 14.096 1.00 95.06 91 ASN A O 1
ATOM 713 N N . PHE A 1 92 ? -0.112 0.808 13.377 1.00 95.94 92 PHE A N 1
ATOM 714 C CA . PHE A 1 92 ? -0.410 1.927 14.270 1.00 95.94 92 PHE A CA 1
ATOM 715 C C . PHE A 1 92 ? -1.821 2.493 14.054 1.00 95.94 92 PHE A C 1
ATOM 717 O O . PHE A 1 92 ? -2.604 2.597 14.993 1.00 95.94 92 PHE A O 1
ATOM 724 N N . VAL A 1 93 ? -2.176 2.823 12.808 1.00 95.88 93 VAL A N 1
ATOM 725 C CA . VAL A 1 93 ? -3.488 3.418 12.494 1.00 95.88 93 VAL A CA 1
ATOM 726 C C . VAL A 1 93 ? -4.620 2.408 12.710 1.00 95.88 93 VAL A C 1
ATOM 728 O O . VAL A 1 93 ? -5.727 2.776 13.104 1.00 95.88 93 VAL A O 1
ATOM 731 N N . ASN A 1 94 ? -4.349 1.123 12.478 1.00 94.62 94 ASN A N 1
ATOM 732 C CA . ASN A 1 94 ? -5.301 0.052 12.734 1.00 94.62 94 ASN A CA 1
ATOM 733 C C . ASN A 1 94 ? -5.542 -0.148 14.240 1.00 94.62 94 ASN A C 1
ATOM 735 O O . ASN A 1 94 ? -6.684 -0.341 14.649 1.00 94.62 94 ASN A O 1
ATOM 739 N N . GLU A 1 95 ? -4.495 -0.066 15.067 1.00 94.44 95 GLU A N 1
ATOM 740 C CA . GLU A 1 95 ? -4.601 -0.085 16.534 1.00 94.44 95 GLU A CA 1
ATOM 741 C C . GLU A 1 95 ? -5.342 1.143 17.085 1.00 94.44 95 GLU A C 1
ATOM 743 O O . GLU A 1 95 ? -6.085 1.017 18.055 1.00 94.44 95 GLU A O 1
ATOM 748 N N . GLU A 1 96 ? -5.228 2.302 16.427 1.00 94.81 96 GLU A N 1
ATOM 749 C CA . GLU A 1 96 ? -6.022 3.507 16.729 1.00 94.81 96 GLU A CA 1
ATOM 750 C C . GLU A 1 96 ? -7.535 3.299 16.484 1.00 94.81 96 GLU A C 1
ATOM 752 O O . GLU A 1 96 ? -8.361 4.113 16.892 1.00 94.81 96 GLU A O 1
ATOM 757 N N . GLY A 1 97 ? -7.929 2.210 15.813 1.00 91.81 97 GLY A N 1
ATOM 758 C CA . GLY A 1 97 ? -9.326 1.897 15.500 1.00 91.81 97 GLY A CA 1
ATOM 759 C C . GLY A 1 97 ? -9.874 2.666 14.298 1.00 91.81 97 GLY A C 1
ATOM 760 O O . GLY A 1 97 ? -11.082 2.654 14.046 1.00 91.81 97 GLY A O 1
ATOM 761 N N . ARG A 1 98 ? -9.006 3.330 13.529 1.00 93.38 98 ARG A N 1
ATOM 762 C CA . ARG A 1 98 ? -9.392 4.038 12.306 1.00 93.38 98 ARG A CA 1
ATOM 763 C C . ARG A 1 98 ? -9.526 3.069 11.138 1.00 93.38 98 ARG A C 1
ATOM 765 O O . ARG A 1 98 ? -8.789 2.093 11.018 1.00 93.38 98 ARG A O 1
ATOM 772 N N . PHE A 1 99 ? -10.443 3.369 10.217 1.00 94.19 99 PHE A N 1
ATOM 773 C CA . PHE A 1 99 ? -10.570 2.584 8.992 1.00 94.19 99 PHE A CA 1
ATOM 774 C C . PHE A 1 99 ? -9.413 2.918 8.033 1.00 94.19 99 PHE A C 1
ATOM 776 O O . PHE A 1 99 ? -9.423 3.958 7.363 1.00 94.19 99 PHE A O 1
ATOM 783 N N . VAL A 1 100 ? -8.396 2.052 8.028 1.00 96.44 100 VAL A N 1
ATOM 784 C CA . VAL A 1 100 ? -7.179 2.120 7.205 1.00 96.44 100 VAL A CA 1
ATOM 785 C C . VAL A 1 100 ? -7.076 0.888 6.316 1.00 96.44 100 VAL A C 1
ATOM 787 O O . VAL A 1 100 ? -7.434 -0.216 6.722 1.00 96.44 100 VAL A O 1
ATOM 790 N N . VAL A 1 101 ? -6.576 1.071 5.098 1.00 97.00 101 VAL A N 1
ATOM 791 C CA . VAL A 1 101 ? -6.342 -0.015 4.140 1.00 97.00 101 VAL A CA 1
ATOM 792 C C . VAL A 1 101 ? -4.899 0.056 3.661 1.00 97.00 101 VAL A C 1
ATOM 794 O O . VAL A 1 101 ? -4.389 1.145 3.410 1.00 97.00 101 VAL A O 1
ATOM 797 N N . ALA A 1 102 ? -4.229 -1.087 3.525 1.00 97.12 102 ALA A N 1
ATOM 798 C CA . ALA A 1 102 ? -2.856 -1.148 3.033 1.00 97.12 102 ALA A CA 1
ATOM 799 C C . ALA A 1 102 ? -2.718 -2.095 1.836 1.00 97.12 102 ALA A C 1
ATOM 801 O O . ALA A 1 102 ? -2.941 -3.293 1.958 1.00 97.12 102 ALA A O 1
ATOM 802 N N . ALA A 1 103 ? -2.310 -1.573 0.684 1.00 96.81 103 ALA A N 1
ATOM 803 C CA . ALA A 1 103 ? -1.937 -2.335 -0.500 1.00 96.81 103 ALA A CA 1
ATOM 804 C C . ALA A 1 103 ? -0.425 -2.598 -0.467 1.00 96.81 103 ALA A C 1
ATOM 806 O O . ALA A 1 103 ? 0.377 -1.696 -0.700 1.00 96.81 103 ALA A O 1
ATOM 807 N N . LEU A 1 104 ? -0.021 -3.817 -0.124 1.00 96.44 104 LEU A N 1
ATOM 808 C CA . LEU A 1 104 ? 1.363 -4.164 0.184 1.00 96.44 104 LEU A CA 1
ATOM 809 C C . LEU A 1 104 ? 1.949 -5.119 -0.851 1.00 96.44 104 LEU A C 1
ATOM 811 O O . LEU A 1 104 ? 1.369 -6.158 -1.168 1.00 96.44 104 LEU A O 1
ATOM 815 N N . ILE A 1 105 ? 3.157 -4.812 -1.312 1.00 95.44 105 ILE A N 1
ATOM 816 C CA . ILE A 1 105 ? 3.938 -5.666 -2.205 1.00 95.44 105 ILE A CA 1
ATOM 817 C C . ILE A 1 105 ? 5.135 -6.191 -1.408 1.00 95.44 105 ILE A C 1
ATOM 819 O O . ILE A 1 105 ? 5.921 -5.388 -0.901 1.00 95.44 105 ILE A O 1
ATOM 823 N N . PRO A 1 106 ? 5.294 -7.519 -1.245 1.00 93.12 106 PRO A N 1
ATOM 824 C CA . PRO A 1 106 ? 6.414 -8.070 -0.505 1.00 93.12 106 PRO A CA 1
ATOM 825 C C . PRO A 1 106 ? 7.731 -7.596 -1.103 1.00 93.12 106 PRO A C 1
ATOM 827 O O . PRO A 1 106 ? 7.929 -7.658 -2.317 1.00 93.12 106 PRO A O 1
ATOM 830 N N . GLN A 1 107 ? 8.657 -7.194 -0.238 1.00 89.50 107 GLN A N 1
ATOM 831 C CA . GLN A 1 107 ? 10.016 -6.898 -0.660 1.00 89.50 107 GLN A CA 1
ATOM 832 C C . GLN A 1 107 ? 10.617 -8.091 -1.406 1.00 89.50 107 GLN A C 1
ATOM 834 O O . GLN A 1 107 ? 10.456 -9.257 -1.012 1.00 89.50 107 GLN A O 1
ATOM 839 N N . LYS A 1 108 ? 11.355 -7.790 -2.478 1.00 82.06 108 LYS A N 1
ATOM 840 C CA . LYS A 1 108 ? 12.209 -8.784 -3.131 1.00 82.06 108 LYS A CA 1
ATOM 841 C C . LYS A 1 108 ? 13.184 -9.322 -2.092 1.00 82.06 108 LYS A C 1
ATOM 843 O O . LYS A 1 108 ? 13.613 -8.591 -1.200 1.00 82.06 108 LYS A O 1
ATOM 848 N N . ALA A 1 109 ? 13.499 -10.614 -2.189 1.00 68.88 109 ALA A N 1
ATOM 849 C CA . ALA A 1 109 ? 14.382 -11.272 -1.235 1.00 68.88 109 ALA A CA 1
ATOM 850 C C . ALA A 1 109 ? 15.625 -10.401 -0.979 1.00 68.88 109 ALA A C 1
ATOM 852 O O . ALA A 1 109 ? 16.224 -9.931 -1.954 1.00 68.88 109 ALA A O 1
ATOM 853 N N . PRO A 1 110 ? 16.015 -10.166 0.289 1.00 62.75 110 PRO A N 1
ATOM 854 C CA . PRO A 1 110 ? 17.201 -9.377 0.567 1.00 62.75 110 PRO A CA 1
ATOM 855 C C . PRO A 1 110 ? 18.367 -10.005 -0.190 1.00 62.75 110 PRO A C 1
ATOM 857 O O . PRO A 1 110 ? 18.591 -11.218 -0.091 1.00 62.75 110 PRO A O 1
ATOM 860 N N . LYS A 1 111 ? 19.096 -9.194 -0.971 1.00 56.06 111 LYS A N 1
ATOM 861 C CA . LYS A 1 111 ? 20.372 -9.625 -1.547 1.00 56.06 111 LYS A CA 1
ATOM 862 C C . LYS A 1 111 ? 21.201 -10.100 -0.365 1.00 56.06 111 LYS A C 1
ATOM 864 O O . LYS A 1 111 ? 21.554 -9.294 0.493 1.00 56.06 111 LYS A O 1
ATOM 869 N N . ARG A 1 112 ? 21.440 -11.411 -0.265 1.00 56.75 112 ARG A N 1
ATOM 870 C CA . ARG A 1 112 ? 22.323 -11.955 0.765 1.00 56.75 112 ARG A CA 1
ATOM 871 C C . ARG A 1 112 ? 23.643 -11.215 0.610 1.00 56.75 112 ARG A C 1
ATOM 873 O O . ARG A 1 112 ? 24.334 -11.416 -0.385 1.00 56.75 112 ARG A O 1
ATOM 880 N N . LEU A 1 113 ? 23.963 -10.339 1.558 1.00 62.31 113 LEU A N 1
ATOM 881 C CA . LEU A 1 113 ? 25.303 -9.791 1.666 1.00 62.31 113 LEU A CA 1
ATOM 882 C C . LEU A 1 113 ? 26.209 -11.002 1.865 1.00 62.31 113 LEU A C 1
ATOM 884 O O . LEU A 1 113 ? 26.110 -11.699 2.879 1.00 62.31 113 LEU A O 1
ATOM 888 N N . LEU A 1 114 ? 27.009 -11.315 0.845 1.00 62.88 114 LEU A N 1
ATOM 889 C CA . LEU A 1 114 ? 28.039 -12.335 0.947 1.00 62.88 114 LEU A CA 1
ATOM 890 C C . LEU A 1 114 ? 28.897 -11.934 2.147 1.00 62.88 114 LEU A C 1
ATOM 892 O O . LEU A 1 114 ? 29.510 -10.867 2.139 1.00 62.88 114 LEU A O 1
ATOM 896 N N . LYS A 1 115 ? 28.864 -12.735 3.219 1.00 58.62 115 LYS A N 1
ATOM 897 C CA . LYS A 1 115 ? 29.713 -12.510 4.390 1.00 58.62 115 LYS A CA 1
ATOM 898 C C . LYS A 1 115 ? 31.148 -12.415 3.883 1.00 58.62 115 LYS A C 1
ATOM 900 O O . LYS A 1 115 ? 31.654 -13.387 3.323 1.00 58.62 115 LYS A O 1
ATOM 905 N N . LEU A 1 116 ? 31.779 -11.256 4.070 1.00 63.53 116 LEU A N 1
ATOM 906 C CA . LEU A 1 116 ? 33.200 -11.083 3.804 1.00 63.53 116 LEU A CA 1
ATOM 907 C C . LEU A 1 116 ? 33.935 -12.160 4.614 1.00 63.53 116 LEU A C 1
ATOM 909 O O . LEU A 1 116 ? 33.737 -12.262 5.829 1.00 63.53 116 LEU A O 1
ATOM 913 N N . SER A 1 117 ? 34.708 -13.020 3.950 1.00 57.09 117 SER A N 1
ATOM 914 C CA . SER A 1 117 ? 35.461 -14.065 4.639 1.00 57.09 117 SER A CA 1
ATOM 915 C C . SER A 1 117 ? 36.368 -13.406 5.676 1.00 57.09 117 SER A C 1
ATOM 917 O O . SER A 1 117 ? 37.194 -12.571 5.309 1.00 57.09 117 SER A O 1
ATOM 919 N N . ARG A 1 118 ? 36.231 -13.769 6.960 1.00 57.31 118 ARG A N 1
ATOM 920 C CA . ARG A 1 118 ? 37.213 -13.402 7.992 1.00 57.31 118 ARG A CA 1
ATOM 921 C C . ARG A 1 118 ? 38.584 -13.872 7.507 1.00 57.31 118 ARG A C 1
ATOM 923 O O . ARG A 1 118 ? 38.817 -15.075 7.400 1.00 57.31 118 ARG A O 1
ATOM 930 N N . SER A 1 119 ? 39.469 -12.935 7.181 1.00 56.94 119 SER A N 1
ATOM 931 C CA . SER A 1 119 ? 40.866 -13.232 6.883 1.00 56.94 119 SER A CA 1
ATOM 932 C C . SER A 1 119 ? 41.523 -13.887 8.104 1.00 56.94 119 SER A C 1
ATOM 934 O O . SER A 1 119 ? 41.254 -13.505 9.245 1.00 56.94 119 SER A O 1
ATOM 936 N N . LYS A 1 120 ? 42.350 -14.910 7.850 1.00 52.59 120 LYS A N 1
ATOM 937 C CA . LYS A 1 120 ? 43.121 -15.673 8.848 1.00 52.59 120 LYS A CA 1
ATOM 938 C C . LYS A 1 120 ? 43.936 -14.738 9.764 1.00 52.59 120 LYS A C 1
ATOM 940 O O . LYS A 1 120 ? 44.395 -13.703 9.284 1.00 52.59 120 LYS A O 1
ATOM 945 N N . PRO A 1 121 ? 44.172 -15.100 11.040 1.00 44.41 121 PRO A N 1
ATOM 946 C CA . PRO A 1 121 ? 45.059 -14.328 11.905 1.00 44.41 121 PRO A CA 1
ATOM 947 C C . PRO A 1 121 ? 46.484 -14.326 11.332 1.00 44.41 121 PRO A C 1
ATOM 949 O O . PRO A 1 121 ? 47.016 -15.377 10.965 1.00 44.41 121 PRO A O 1
ATOM 952 N N . ALA A 1 122 ? 47.077 -13.136 11.225 1.00 47.97 122 ALA A N 1
ATOM 953 C CA . ALA A 1 122 ? 48.469 -12.953 10.838 1.00 47.97 122 ALA A CA 1
ATOM 954 C C . ALA A 1 122 ? 49.383 -13.635 11.870 1.00 47.97 122 ALA A C 1
ATOM 956 O O . ALA A 1 122 ? 49.225 -13.438 13.074 1.00 47.97 122 ALA A O 1
ATOM 957 N N . LYS A 1 123 ? 50.326 -14.459 11.399 1.00 43.44 123 LYS A N 1
ATOM 958 C CA . LYS A 1 123 ? 51.389 -15.021 12.237 1.00 43.44 123 LYS A CA 1
ATOM 959 C C . LYS A 1 123 ? 52.319 -13.884 12.659 1.00 43.44 123 LYS A C 1
ATOM 961 O O . LYS A 1 123 ? 52.882 -13.213 11.799 1.00 43.44 123 LYS A O 1
ATOM 966 N N . GLN A 1 124 ? 52.475 -13.686 13.963 1.00 42.31 124 GLN A N 1
ATOM 967 C CA . GLN A 1 124 ? 53.501 -12.817 14.524 1.00 42.31 124 GLN A CA 1
ATOM 968 C C . GLN A 1 124 ? 54.866 -13.487 14.317 1.00 42.31 124 GLN A C 1
ATOM 970 O O . GLN A 1 124 ? 55.073 -14.623 14.740 1.00 42.31 124 GLN A O 1
ATOM 975 N N . ILE A 1 125 ? 55.766 -12.801 13.616 1.00 46.09 125 ILE A N 1
ATOM 976 C CA . ILE A 1 125 ? 57.178 -13.171 13.513 1.00 46.09 125 ILE A CA 1
ATOM 977 C C . ILE A 1 125 ? 57.823 -12.687 14.814 1.00 46.09 125 ILE A C 1
ATOM 97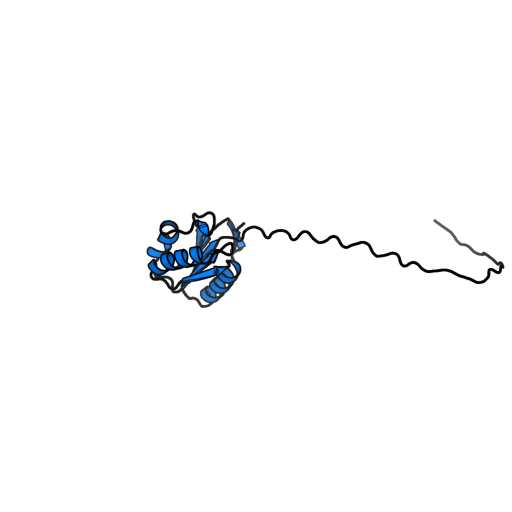9 O O . ILE A 1 125 ? 57.884 -11.486 15.061 1.00 46.09 125 ILE A O 1
ATOM 983 N N . THR A 1 126 ? 58.222 -13.613 15.681 1.00 36.88 126 THR A N 1
ATOM 984 C CA . THR A 1 126 ? 59.108 -13.327 16.814 1.00 36.88 126 THR A CA 1
ATOM 985 C C . THR A 1 126 ? 60.535 -13.599 16.365 1.00 36.88 126 THR A C 1
ATOM 987 O O . THR A 1 126 ? 60.893 -14.759 16.147 1.00 36.88 126 THR A O 1
ATOM 990 N N . ASP A 1 127 ? 61.317 -12.533 16.204 1.00 39.69 127 ASP A N 1
ATOM 991 C CA . ASP A 1 127 ? 62.768 -12.619 16.054 1.00 39.69 127 ASP A CA 1
ATOM 992 C C . ASP A 1 127 ? 63.369 -13.200 17.338 1.00 39.69 127 ASP A C 1
ATOM 994 O O . ASP A 1 127 ? 63.024 -12.792 18.450 1.00 39.69 127 ASP A O 1
ATOM 998 N N . SER A 1 128 ? 64.218 -14.204 17.161 1.00 43.09 128 SER A N 1
ATOM 999 C CA . SER A 1 128 ? 65.000 -14.843 18.213 1.00 43.09 128 SER A CA 1
ATOM 1000 C C . SER A 1 128 ? 66.425 -14.332 18.096 1.00 43.09 128 SER A C 1
ATOM 1002 O O . SER A 1 128 ? 66.956 -14.376 17.000 1.00 43.09 128 SER A O 1
ATOM 1004 N N . ASP A 1 129 ? 67.030 -13.921 19.208 1.00 35.69 129 ASP A N 1
ATOM 1005 C CA . ASP A 1 129 ? 68.466 -14.093 19.455 1.00 35.69 129 ASP A CA 1
ATOM 1006 C C . ASP A 1 129 ? 68.724 -13.929 20.959 1.00 35.69 129 ASP A C 1
ATOM 1008 O O . ASP A 1 129 ? 68.683 -12.835 21.512 1.00 35.69 129 ASP A O 1
ATOM 1012 N N . SER A 1 130 ? 68.850 -15.051 21.675 1.00 33.81 130 SER A N 1
ATOM 1013 C CA . SER A 1 130 ? 70.101 -15.543 22.292 1.00 33.81 130 SER A CA 1
ATOM 1014 C C . SER A 1 130 ? 70.096 -15.230 23.802 1.00 33.81 130 SER A C 1
ATOM 1016 O O . SER A 1 130 ? 69.835 -14.109 24.208 1.00 33.81 130 SER A O 1
ATOM 1018 N N . VAL A 1 131 ? 70.203 -16.201 24.714 1.00 30.36 131 VAL A N 1
ATOM 1019 C CA . VAL A 1 131 ? 71.470 -16.812 25.131 1.00 30.36 131 VAL A CA 1
ATOM 1020 C C . VAL A 1 131 ? 71.196 -17.992 26.093 1.00 30.36 131 VAL A C 1
ATOM 1022 O O . VAL A 1 131 ? 70.378 -17.902 27.003 1.00 30.36 131 VAL A O 1
ATOM 1025 N N . GLU A 1 132 ? 71.954 -19.060 25.842 1.00 29.97 132 GLU A N 1
ATOM 1026 C CA . GLU A 1 132 ? 72.473 -20.118 26.723 1.00 29.97 132 GLU A CA 1
ATOM 1027 C C . GLU A 1 132 ? 71.614 -21.223 27.359 1.00 29.97 132 GLU A C 1
ATOM 1029 O O . GLU A 1 132 ? 70.622 -21.066 28.062 1.00 29.97 132 GLU A O 1
ATOM 1034 N N . ASN A 1 133 ? 72.169 -22.408 27.122 1.00 28.33 133 ASN A N 1
ATOM 1035 C CA . ASN A 1 133 ? 71.777 -23.747 27.486 1.00 28.33 133 ASN A CA 1
ATOM 1036 C C . ASN A 1 133 ? 72.659 -24.182 28.669 1.00 28.33 133 ASN A C 1
ATOM 1038 O O . ASN A 1 133 ? 73.883 -24.176 28.536 1.00 28.33 133 ASN A O 1
ATOM 1042 N N . SER A 1 134 ? 72.085 -24.617 29.794 1.00 35.03 134 SER A N 1
ATOM 1043 C CA . SER A 1 134 ? 72.813 -25.475 30.738 1.00 35.03 134 SER A CA 1
ATOM 1044 C C . SER A 1 134 ? 71.896 -26.444 31.502 1.00 35.03 134 SER A C 1
ATOM 1046 O O . SER A 1 134 ? 70.969 -26.076 32.212 1.00 35.03 134 SER A O 1
ATOM 1048 N N . LYS A 1 135 ? 72.191 -27.722 31.247 1.00 33.00 135 LYS A N 1
ATOM 1049 C CA . LYS A 1 135 ? 72.009 -28.973 32.001 1.00 33.00 135 LYS A CA 1
ATOM 1050 C C . LYS A 1 135 ? 71.597 -28.840 33.485 1.00 33.00 135 LYS A C 1
ATOM 1052 O O . LYS A 1 135 ? 72.207 -28.067 34.215 1.00 33.00 135 LYS A O 1
ATOM 1057 N N . THR A 1 136 ? 70.750 -29.747 33.992 1.00 29.30 136 THR A N 1
ATOM 1058 C CA . THR A 1 136 ? 71.137 -30.985 34.735 1.00 29.30 136 THR A CA 1
ATOM 1059 C C . THR A 1 136 ? 69.936 -31.573 35.512 1.00 29.30 136 THR A C 1
ATOM 1061 O O . THR A 1 136 ? 69.206 -30.855 36.185 1.00 29.30 136 THR A O 1
ATOM 1064 N N . ASP A 1 137 ? 69.762 -32.889 35.364 1.00 29.23 137 ASP A N 1
ATOM 1065 C CA . ASP A 1 137 ? 69.081 -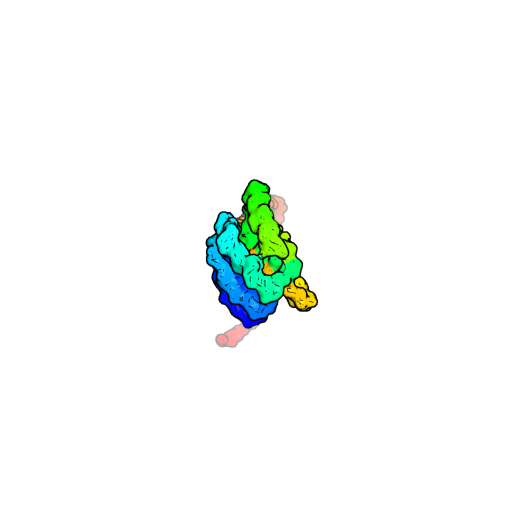33.922 36.171 1.00 29.23 137 ASP A CA 1
ATOM 1066 C C . ASP A 1 137 ? 68.400 -33.562 37.515 1.00 29.23 137 ASP A C 1
ATOM 1068 O O . ASP A 1 137 ? 69.029 -32.988 38.398 1.00 29.23 137 ASP A O 1
ATOM 1072 N N . ASN A 1 138 ? 67.188 -34.089 37.781 1.00 32.69 138 ASN A N 1
ATOM 1073 C CA . ASN A 1 138 ? 67.031 -35.382 38.484 1.00 32.69 138 ASN A CA 1
ATOM 1074 C C . ASN A 1 138 ? 65.580 -35.797 38.840 1.00 32.69 138 ASN A C 1
ATOM 1076 O O . ASN A 1 138 ? 64.735 -34.992 39.211 1.00 32.69 138 ASN A O 1
ATOM 1080 N N . ALA A 1 139 ? 65.409 -37.125 38.853 1.00 34.97 139 ALA A N 1
ATOM 1081 C CA . ALA A 1 139 ? 64.572 -37.948 39.739 1.00 34.97 139 ALA A CA 1
ATOM 1082 C C . ALA A 1 139 ? 63.026 -37.968 39.617 1.00 34.97 139 ALA A C 1
ATOM 1084 O O . ALA A 1 139 ? 62.267 -37.235 40.241 1.00 34.97 139 ALA A O 1
ATOM 1085 N N . LYS A 1 140 ? 62.599 -39.021 38.914 1.00 34.16 140 LYS A N 1
ATOM 1086 C CA . LYS A 1 140 ? 61.331 -39.769 38.961 1.00 34.16 140 LYS A CA 1
ATOM 1087 C C . LYS A 1 140 ? 61.191 -40.551 40.282 1.00 34.16 140 LYS A C 1
ATOM 1089 O O . LYS A 1 140 ? 62.199 -41.092 40.723 1.00 34.16 140 LYS A O 1
ATOM 1094 N N . THR A 1 141 ? 59.970 -40.687 40.835 1.00 31.97 141 THR A N 1
ATOM 1095 C CA . THR A 1 141 ? 59.390 -41.786 41.685 1.00 31.97 141 THR A CA 1
ATOM 1096 C C . THR A 1 141 ? 58.137 -41.198 42.382 1.00 31.97 141 THR A C 1
ATOM 1098 O O . THR A 1 141 ? 58.252 -40.116 42.933 1.00 31.97 141 THR A O 1
ATOM 1101 N N . LYS A 1 142 ? 56.900 -41.723 42.415 1.00 34.53 142 LYS A N 1
ATOM 1102 C CA . LYS A 1 142 ? 56.268 -43.068 42.443 1.00 34.53 142 LYS A CA 1
ATOM 1103 C C . LYS A 1 142 ? 54.807 -42.877 41.939 1.00 34.53 142 LYS A C 1
ATOM 1105 O O . LYS A 1 142 ? 54.234 -41.832 42.205 1.00 34.53 142 LYS A O 1
ATOM 1110 N N . SER A 1 143 ? 54.249 -43.747 41.084 1.00 33.12 143 SER A N 1
ATOM 1111 C CA . SER A 1 143 ? 53.357 -44.888 41.432 1.00 33.12 143 SER A CA 1
ATOM 1112 C C . SER A 1 143 ? 52.091 -44.459 42.202 1.00 33.12 143 SER A C 1
ATOM 1114 O O . SER A 1 143 ? 52.235 -43.850 43.251 1.00 33.12 143 SER A O 1
ATOM 1116 N N . THR A 1 144 ? 50.854 -44.707 41.746 1.00 40.84 144 THR A N 1
ATOM 1117 C CA . THR A 1 144 ? 50.231 -46.050 41.659 1.00 40.84 144 THR A CA 1
ATOM 1118 C C . THR A 1 144 ? 48.927 -46.089 40.825 1.00 40.84 144 THR A C 1
ATOM 1120 O O . THR A 1 144 ? 48.043 -45.278 41.064 1.00 40.84 144 THR A O 1
ATOM 1123 N N . ARG A 1 145 ? 48.839 -47.101 39.935 1.00 35.03 145 ARG A N 1
ATOM 1124 C CA . ARG A 1 145 ? 47.787 -48.143 39.709 1.00 35.03 145 ARG A CA 1
ATOM 1125 C C . ARG A 1 145 ? 46.309 -47.749 39.507 1.00 35.03 145 ARG A C 1
ATOM 1127 O O . ARG A 1 145 ? 45.721 -47.145 40.388 1.00 35.03 145 ARG A O 1
ATOM 1134 N N . ASN A 1 146 ? 45.744 -48.065 38.327 1.00 32.06 146 ASN A N 1
ATOM 1135 C CA . ASN A 1 146 ? 44.977 -49.283 37.916 1.00 32.06 146 ASN A CA 1
ATOM 1136 C C . ASN A 1 146 ? 43.522 -49.234 38.434 1.00 32.06 146 ASN A C 1
ATOM 1138 O O . ASN A 1 146 ? 43.324 -48.960 39.609 1.00 32.06 146 ASN A O 1
ATOM 1142 N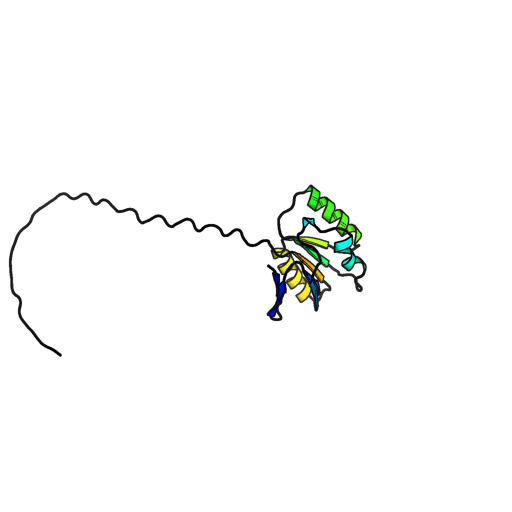 N . ILE A 1 147 ? 42.470 -49.479 37.645 1.00 52.03 147 ILE A N 1
ATOM 1143 C CA . ILE A 1 147 ? 42.218 -50.537 36.642 1.00 52.03 147 ILE A CA 1
ATOM 1144 C C . ILE A 1 147 ? 41.556 -49.944 35.395 1.00 52.03 147 ILE A C 1
ATOM 1146 O O . ILE A 1 147 ? 40.700 -49.050 35.568 1.00 52.03 147 ILE A O 1
#

Secondary structure (DSSP, 8-state):
-EEE-TTS-EEESSEEE-SS-EEE-S-SSGGG--HHHHHHHHT-SSPPSEEEEEESS---HHHHHHHHHHHHTT-S-EEEEEHHHHHHHHHHHHHTT--EEEEE-PPP------PPP-PPPPPP-----------------------

pLDDT: mean 79.61, std 22.6, range [28.33, 97.75]

Radius of gyration: 31.86 Å; chains: 1; bounding box: 91×62×56 Å

InterPro domains:
  IPR007523 NDUFAF3/Mth938 domain-containing protein [PF04430] (2-105)
  IPR007523 NDUFAF3/Mth938 domain-containing protein [PTHR21192] (2-109)
  IPR036748 MTH938-like superfamily [G3DSA:3.40.1230.10] (1-107)
  IPR036748 MTH938-like superfamily [SSF64076] (4-106)

Sequence (147 aa):
MGFVLSTGIKVLGPTVLFPRHAMCWNIESGKHINEASLSLFTVLEPKPSLLIIGLDDQYDFAYMKSLRECVQKLDINAEIIPVHNACTVFNFVNEEGRFVVAALIPQKAPKRLLKLSRSKPAKQITDSDSVENSKTDNAKTKSTRNI

Foldseek 3Di:
DFDQDPVRDTDDFWWKDWLPDIDHQPDHFPLRDDLVSCVVQLPDPPRAQEEEEAGQDDDDPVSVVVNVVSVVVSVHHYHYDHQVVLVVVCVVCSVVVGGYMYGHGHHDDPPPPPPDPDDDDDDDDDDDDDDDDDDDDDDDDDDDDDD

Organism: NCBI:txid471704